Protein AF-A0A151FCT6-F1 (afdb_monomer_lite)

Sequence (127 aa):
MKFRLKTRQKEIQDRIAKKRIKKERKEFIDSFPKTERDKVEELLIEMESHHKSQNKYGAVSLLVIGTFFLMYSYGFLTWNILTQIAAGVTFALFVYSFSRMVVSAWKGDRCKRNLAFMRKLHKEGTP

pLDDT: mean 81.31, std 9.33, range [42.97, 92.56]

Structure (mmCIF, N/CA/C/O backbone):
data_AF-A0A151FCT6-F1
#
_entry.id   AF-A0A151FCT6-F1
#
loop_
_atom_site.group_PDB
_atom_site.id
_atom_site.type_symbol
_atom_site.label_atom_id
_atom_site.label_alt_id
_atom_site.label_comp_id
_atom_site.label_asym_id
_atom_site.label_entity_id
_atom_site.label_seq_id
_atom_site.pdbx_PDB_ins_code
_atom_site.Cartn_x
_atom_site.Cartn_y
_atom_site.Cartn_z
_atom_site.occupancy
_atom_site.B_iso_or_equiv
_atom_site.auth_seq_id
_atom_site.auth_comp_id
_atom_site.auth_asym_id
_atom_site.auth_atom_id
_atom_site.pdbx_PDB_model_num
ATOM 1 N N . MET A 1 1 ? 27.749 13.589 16.761 1.00 52.50 1 MET A N 1
ATOM 2 C CA . MET A 1 1 ? 26.909 13.350 17.965 1.00 52.50 1 MET A CA 1
ATOM 3 C C . MET A 1 1 ? 25.475 13.912 17.871 1.00 52.50 1 MET A C 1
ATOM 5 O O . MET A 1 1 ? 24.566 13.261 18.370 1.00 52.50 1 MET A O 1
ATOM 9 N N . LYS A 1 2 ? 25.219 15.039 17.174 1.00 53.19 2 LYS A N 1
ATOM 10 C CA . LYS A 1 2 ? 23.867 15.635 16.998 1.00 53.19 2 LYS A CA 1
ATOM 11 C C . LYS A 1 2 ? 22.846 14.776 16.218 1.00 53.19 2 LYS A C 1
ATOM 13 O O . LYS A 1 2 ? 21.652 14.882 16.475 1.00 53.19 2 LYS A O 1
ATOM 18 N N . PHE A 1 3 ? 23.291 13.897 15.312 1.00 55.91 3 PHE A N 1
ATOM 19 C CA . PHE A 1 3 ? 22.391 13.015 14.550 1.00 55.91 3 PHE A CA 1
ATOM 20 C C . PHE A 1 3 ? 21.669 11.982 15.430 1.00 55.91 3 PHE A C 1
ATOM 22 O O . PHE A 1 3 ? 20.457 11.858 15.321 1.00 55.91 3 PHE A O 1
ATOM 29 N N . ARG A 1 4 ? 22.372 11.322 16.365 1.00 58.12 4 ARG A N 1
ATOM 30 C CA . ARG A 1 4 ? 21.781 10.304 17.262 1.00 58.12 4 ARG A CA 1
ATOM 31 C C . ARG A 1 4 ? 20.694 10.864 18.191 1.00 58.12 4 ARG A C 1
ATOM 33 O O . ARG A 1 4 ? 19.748 10.153 18.519 1.00 58.12 4 ARG A O 1
ATOM 40 N N . LEU A 1 5 ? 20.807 12.132 18.599 1.00 59.88 5 LEU A N 1
ATOM 41 C CA . LEU A 1 5 ? 19.798 12.811 19.425 1.00 59.88 5 LEU A CA 1
ATOM 42 C C . LEU A 1 5 ? 18.508 13.090 18.638 1.00 59.88 5 LEU A C 1
ATOM 44 O O . LEU A 1 5 ? 17.421 12.844 19.158 1.00 59.88 5 LEU A O 1
ATOM 48 N N . LYS A 1 6 ? 18.623 13.501 17.365 1.00 62.78 6 LYS A N 1
ATOM 49 C CA . LYS A 1 6 ? 17.469 13.635 16.461 1.00 62.78 6 LYS A CA 1
ATOM 50 C C . LYS A 1 6 ? 16.788 12.287 16.205 1.00 62.78 6 LYS A C 1
ATOM 52 O O . LYS A 1 6 ? 15.564 12.238 16.164 1.00 62.78 6 LYS A O 1
ATOM 57 N N . THR A 1 7 ? 17.549 11.193 16.098 1.00 65.75 7 THR A N 1
ATOM 58 C CA . THR A 1 7 ? 16.985 9.842 15.924 1.00 65.75 7 THR A CA 1
ATOM 59 C C . THR A 1 7 ? 16.176 9.400 17.147 1.00 65.75 7 THR A C 1
ATOM 61 O O . THR A 1 7 ? 15.035 8.978 16.990 1.00 65.75 7 THR A O 1
ATOM 64 N N . ARG A 1 8 ? 16.700 9.586 18.370 1.00 66.69 8 ARG A N 1
ATOM 65 C CA . ARG A 1 8 ? 15.970 9.253 19.611 1.00 66.69 8 ARG A CA 1
ATOM 66 C C . ARG A 1 8 ? 14.710 10.096 19.814 1.00 66.69 8 ARG A C 1
ATOM 68 O O . ARG A 1 8 ? 13.684 9.566 20.226 1.00 66.69 8 ARG A O 1
ATOM 75 N N . GLN A 1 9 ? 14.760 11.396 19.518 1.00 72.88 9 GLN A N 1
ATOM 76 C CA . GLN A 1 9 ? 13.567 12.250 19.593 1.00 72.88 9 GLN A CA 1
ATOM 77 C C . GLN A 1 9 ? 12.495 11.817 18.587 1.00 72.88 9 GLN A C 1
ATOM 79 O O . GLN A 1 9 ? 11.315 11.783 18.933 1.00 72.88 9 GLN A O 1
ATOM 84 N N . LYS A 1 10 ? 12.905 11.418 17.379 1.00 70.31 10 LYS A N 1
ATOM 85 C CA . LYS A 1 10 ? 12.001 10.893 16.352 1.00 70.31 10 LYS A CA 1
ATOM 86 C C . LYS A 1 10 ? 11.352 9.573 16.784 1.00 70.31 10 LYS A C 1
ATOM 88 O O . LYS A 1 10 ? 10.143 9.432 16.674 1.00 70.31 10 LYS A O 1
ATOM 93 N N . GLU A 1 11 ? 12.111 8.663 17.397 1.00 72.81 11 GLU A N 1
ATOM 94 C CA . GLU A 1 11 ? 11.570 7.414 17.959 1.00 72.81 11 GLU A CA 1
ATOM 95 C C . GLU A 1 11 ? 10.541 7.648 19.078 1.00 72.81 11 GLU A C 1
ATOM 97 O O . GLU A 1 11 ? 9.540 6.933 19.171 1.00 72.81 11 GLU A O 1
ATOM 102 N N . ILE A 1 12 ? 10.767 8.645 19.939 1.00 77.75 12 ILE A N 1
ATOM 103 C CA . ILE A 1 12 ? 9.830 9.004 21.013 1.00 77.75 12 ILE A CA 1
ATOM 104 C C . ILE A 1 12 ? 8.548 9.604 20.422 1.00 77.75 12 ILE A C 1
ATOM 106 O O . ILE A 1 12 ? 7.451 9.205 20.821 1.00 77.75 12 ILE A O 1
ATOM 110 N N . GLN A 1 13 ? 8.669 10.502 19.440 1.00 79.25 13 GLN A N 1
ATOM 111 C CA . GLN A 1 13 ? 7.519 11.061 18.726 1.00 79.25 13 GLN A CA 1
ATOM 112 C C . GLN A 1 13 ? 6.718 9.975 17.999 1.00 79.25 13 GLN A C 1
ATOM 114 O O . GLN A 1 13 ? 5.495 9.943 18.126 1.00 79.25 13 GLN A O 1
ATOM 119 N N . ASP A 1 14 ? 7.384 9.019 17.351 1.00 76.50 14 ASP A N 1
ATOM 120 C CA . ASP A 1 14 ? 6.727 7.894 16.680 1.00 76.50 14 ASP A CA 1
ATOM 121 C C . ASP A 1 14 ? 5.954 7.005 17.667 1.00 76.50 14 ASP A C 1
ATOM 123 O O . ASP A 1 14 ? 4.852 6.536 17.366 1.00 76.50 14 ASP A O 1
ATOM 127 N N . ARG A 1 15 ? 6.484 6.777 18.877 1.00 80.88 15 ARG A N 1
ATOM 128 C CA . ARG A 1 15 ? 5.761 6.037 19.929 1.00 80.88 15 ARG A CA 1
ATOM 129 C C . ARG A 1 15 ? 4.525 6.793 20.415 1.00 80.88 15 ARG A C 1
ATOM 131 O O . ARG A 1 15 ? 3.488 6.165 20.632 1.00 80.88 15 ARG A O 1
ATOM 138 N N . ILE A 1 16 ? 4.619 8.112 20.585 1.00 84.31 16 ILE A N 1
ATOM 139 C CA . ILE A 1 16 ? 3.488 8.959 20.995 1.00 84.31 16 ILE A CA 1
ATOM 140 C C . ILE A 1 16 ? 2.414 8.976 19.900 1.00 84.31 16 ILE A C 1
ATOM 142 O O . ILE A 1 16 ? 1.240 8.761 20.201 1.00 84.31 16 ILE A O 1
ATOM 146 N N . ALA A 1 17 ? 2.811 9.131 18.636 1.00 76.69 17 ALA A N 1
ATOM 147 C CA . ALA A 1 17 ? 1.908 9.089 17.490 1.00 76.69 17 ALA A CA 1
ATOM 148 C C . ALA A 1 17 ? 1.178 7.740 17.396 1.00 76.69 17 ALA A C 1
ATOM 150 O O . ALA A 1 17 ? -0.046 7.702 17.306 1.00 76.69 17 ALA A O 1
ATOM 151 N N . LYS A 1 18 ? 1.898 6.618 17.544 1.00 79.81 18 LYS A N 1
ATOM 152 C CA . LYS A 1 18 ? 1.291 5.275 17.575 1.00 79.81 18 LYS A CA 1
ATOM 153 C C . LYS A 1 18 ? 0.283 5.106 18.711 1.00 79.81 18 LYS A C 1
ATOM 155 O O . LYS A 1 18 ? -0.749 4.468 18.517 1.00 79.81 18 LYS A O 1
ATOM 160 N N . LYS A 1 19 ? 0.563 5.655 19.899 1.00 80.38 19 LYS A N 1
ATOM 161 C CA . LYS A 1 19 ? -0.388 5.629 21.022 1.00 80.38 19 LYS A CA 1
ATOM 162 C C . LYS A 1 19 ? -1.638 6.458 20.722 1.00 80.38 19 LYS A C 1
ATOM 164 O O . LYS A 1 19 ? -2.732 5.994 21.026 1.00 80.38 19 LYS A O 1
ATOM 169 N N . ARG A 1 20 ? -1.484 7.634 20.106 1.00 82.19 20 ARG A N 1
ATOM 170 C CA . ARG A 1 20 ? -2.607 8.505 19.731 1.00 82.19 20 ARG A CA 1
ATOM 171 C C . ARG A 1 20 ? -3.513 7.837 18.692 1.00 82.19 20 ARG A C 1
ATOM 173 O O . ARG A 1 20 ? -4.701 7.715 18.946 1.00 82.19 20 ARG A O 1
ATOM 180 N N . ILE A 1 21 ? -2.937 7.260 17.637 1.00 80.19 21 ILE A N 1
ATOM 181 C CA . ILE A 1 21 ? -3.677 6.514 16.602 1.00 80.19 21 ILE A CA 1
ATOM 182 C C . ILE A 1 21 ? -4.449 5.333 17.209 1.00 80.19 21 ILE A C 1
ATOM 184 O O . ILE A 1 21 ? -5.608 5.101 16.879 1.00 80.19 21 ILE A O 1
ATOM 188 N N . LYS A 1 22 ? -3.836 4.584 18.138 1.00 81.94 22 LYS A N 1
ATOM 189 C CA . LYS A 1 22 ? -4.533 3.492 18.838 1.00 81.94 22 LYS A CA 1
ATOM 190 C C . LYS A 1 22 ? -5.703 3.993 19.684 1.00 81.94 22 LYS A C 1
ATOM 192 O O . LYS A 1 22 ? -6.708 3.294 19.780 1.00 81.94 22 LYS A O 1
ATOM 197 N N . LYS A 1 23 ? -5.564 5.164 20.311 1.00 80.75 23 LYS A N 1
ATOM 198 C CA . LYS A 1 23 ? -6.630 5.783 21.101 1.00 80.75 23 LYS A CA 1
ATOM 199 C C . LYS A 1 23 ? -7.777 6.243 20.200 1.00 80.75 23 LYS A C 1
ATOM 201 O O . LYS A 1 23 ? -8.907 5.858 20.453 1.00 80.75 23 LYS A O 1
ATOM 206 N N . GLU A 1 24 ? -7.467 6.940 19.111 1.00 80.56 24 GLU A N 1
ATOM 207 C CA . GLU A 1 24 ? -8.439 7.378 18.099 1.00 80.56 24 GLU A CA 1
ATOM 208 C C . GLU A 1 24 ? -9.183 6.188 17.477 1.00 80.56 24 GLU A C 1
ATOM 210 O O . GLU A 1 24 ? -10.397 6.234 17.312 1.00 80.56 24 GLU A O 1
ATOM 215 N N . ARG A 1 25 ? -8.483 5.078 17.199 1.00 80.19 25 ARG A N 1
ATOM 216 C CA . ARG A 1 25 ? -9.105 3.840 16.704 1.00 80.19 25 ARG A CA 1
ATOM 217 C C . ARG A 1 25 ? -10.101 3.259 17.708 1.00 80.19 25 ARG A C 1
ATOM 219 O O . ARG A 1 25 ? -11.182 2.847 17.305 1.00 80.19 25 ARG A O 1
ATOM 226 N N . LYS A 1 26 ? -9.749 3.228 18.998 1.00 81.31 26 LYS A N 1
ATOM 227 C CA . LYS A 1 26 ? -10.659 2.765 20.057 1.00 81.31 26 LYS A CA 1
ATOM 228 C C . LYS A 1 26 ? -11.862 3.689 20.210 1.00 81.31 26 LYS A C 1
ATOM 230 O O . LYS A 1 26 ? -12.978 3.201 20.168 1.00 81.31 26 LYS A O 1
ATOM 235 N N . GLU A 1 27 ? -11.639 5.000 20.290 1.00 84.75 27 GLU A N 1
ATOM 236 C CA . GLU A 1 27 ? -12.710 6.003 20.379 1.00 84.75 27 GLU A CA 1
ATOM 237 C C . GLU A 1 27 ? -13.658 5.927 19.165 1.00 84.75 27 GLU A C 1
ATOM 239 O O . GLU A 1 27 ? -14.873 6.037 19.315 1.00 84.75 27 GLU A O 1
ATOM 244 N N . PHE A 1 28 ? -13.127 5.654 17.968 1.00 80.12 28 PHE A N 1
ATOM 245 C CA . PHE A 1 28 ? -13.930 5.432 16.768 1.00 80.12 28 PHE A CA 1
ATOM 246 C C . PHE A 1 28 ? -14.767 4.150 16.849 1.00 80.12 28 PHE A C 1
ATOM 248 O O . PHE A 1 28 ? -15.959 4.196 16.559 1.00 80.12 28 PHE A O 1
ATOM 255 N N . ILE A 1 29 ? -14.188 3.020 17.263 1.00 81.88 29 ILE A N 1
ATOM 256 C CA . ILE A 1 29 ? -14.939 1.763 17.442 1.00 81.88 29 ILE A CA 1
ATOM 257 C C . ILE A 1 29 ? -16.001 1.931 18.537 1.00 81.88 29 ILE A C 1
ATOM 259 O O . ILE A 1 29 ? -17.139 1.502 18.366 1.00 81.88 29 ILE A O 1
ATOM 263 N N . ASP A 1 30 ? -15.663 2.609 19.633 1.00 83.19 30 ASP A N 1
ATOM 264 C CA . ASP A 1 30 ? -16.571 2.848 20.753 1.00 83.19 30 ASP A CA 1
ATOM 265 C C . ASP A 1 30 ? -17.767 3.737 20.385 1.00 83.19 30 ASP A C 1
ATOM 267 O O . ASP A 1 30 ? -18.806 3.637 21.040 1.00 83.19 30 ASP A O 1
ATOM 271 N N . SER A 1 31 ? -17.657 4.537 19.316 1.00 79.69 31 SER A N 1
ATOM 272 C CA . SER A 1 31 ? -18.772 5.327 18.778 1.00 79.69 31 SER A CA 1
ATOM 273 C C . SER A 1 31 ? -19.883 4.485 18.134 1.00 79.69 31 SER A C 1
ATOM 275 O O . SER A 1 31 ? -20.973 5.004 17.912 1.00 79.69 31 SER A O 1
ATOM 277 N N . PHE A 1 32 ? -19.638 3.196 17.870 1.00 78.94 32 PHE A N 1
ATOM 278 C CA . PHE A 1 32 ? -20.633 2.258 17.347 1.00 78.94 32 PHE A CA 1
ATOM 279 C C . PHE A 1 32 ? -21.272 1.414 18.470 1.00 78.94 32 PHE A C 1
ATOM 281 O O . PHE A 1 32 ? -20.635 1.142 19.502 1.00 78.94 32 PHE A O 1
ATOM 288 N N . PRO A 1 33 ? -22.528 0.958 18.291 1.00 80.19 33 PRO A N 1
ATOM 289 C CA . PRO A 1 33 ? -23.198 0.073 19.242 1.00 80.19 33 PRO A CA 1
ATOM 290 C C . PRO A 1 33 ? -22.433 -1.244 19.412 1.00 80.19 33 PRO A C 1
ATOM 292 O O . PRO A 1 33 ? -21.839 -1.753 18.464 1.00 80.19 33 PRO A O 1
ATOM 295 N N . LYS A 1 34 ? -22.459 -1.821 20.626 1.00 78.50 34 LYS A N 1
ATOM 296 C CA . LYS A 1 34 ? -21.678 -3.026 20.989 1.00 78.50 34 LYS A CA 1
ATOM 297 C C . LYS A 1 34 ? -21.857 -4.199 20.016 1.00 78.50 34 LYS A C 1
ATOM 299 O O . LYS A 1 34 ? -20.912 -4.946 19.814 1.00 78.50 34 LYS A O 1
ATOM 304 N N . THR A 1 35 ? -23.031 -4.326 19.405 1.00 79.06 35 THR A N 1
ATOM 305 C CA . THR A 1 35 ? -23.377 -5.362 18.419 1.00 79.06 35 THR A CA 1
ATOM 306 C C . THR A 1 35 ? -22.651 -5.221 17.077 1.00 79.06 35 THR A C 1
ATOM 308 O O . THR A 1 35 ? -22.536 -6.200 16.345 1.00 79.06 35 THR A O 1
ATOM 311 N N . GLU A 1 36 ? -22.159 -4.027 16.737 1.00 79.81 36 GLU A N 1
ATOM 312 C CA . GLU A 1 36 ? -21.491 -3.736 15.459 1.00 79.81 36 GLU A CA 1
ATOM 313 C C . GLU A 1 36 ? -19.983 -3.499 15.605 1.00 79.81 36 GLU A C 1
ATOM 315 O O . GLU A 1 36 ? -19.266 -3.492 14.604 1.00 79.81 36 GLU A O 1
ATOM 320 N N . ARG A 1 37 ? -19.479 -3.350 16.839 1.00 82.25 37 ARG A N 1
ATOM 321 C CA . ARG A 1 37 ? -18.062 -3.055 17.118 1.00 82.25 37 ARG A CA 1
ATOM 322 C C . ARG A 1 37 ? -17.109 -4.081 16.519 1.00 82.25 37 ARG A C 1
ATOM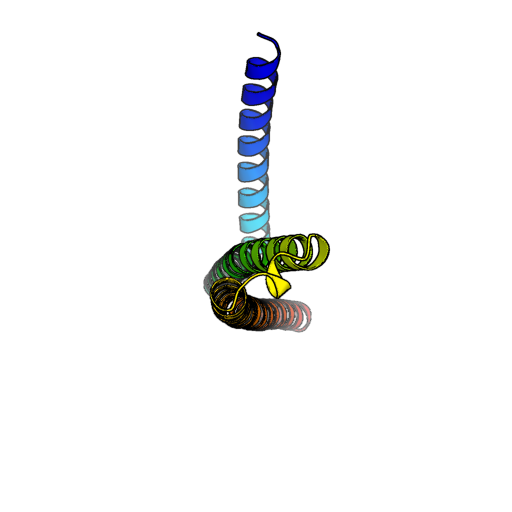 324 O O . ARG A 1 37 ? -16.129 -3.676 15.902 1.00 82.25 37 ARG A O 1
ATOM 331 N N . ASP A 1 38 ? -17.428 -5.369 16.629 1.00 84.75 38 ASP A N 1
ATOM 332 C CA . ASP A 1 38 ? -16.587 -6.446 16.093 1.00 84.75 38 ASP A CA 1
ATOM 333 C C . ASP A 1 38 ? -16.479 -6.361 14.561 1.00 84.75 38 ASP A C 1
ATOM 335 O O . ASP A 1 38 ? -15.391 -6.474 13.998 1.00 84.75 38 ASP A O 1
ATOM 339 N N . LYS A 1 39 ? -17.590 -6.047 13.878 1.00 83.38 39 LYS A N 1
ATOM 340 C CA . LYS A 1 39 ? -17.623 -5.867 12.416 1.00 83.38 39 LYS A CA 1
ATOM 341 C C . LYS A 1 39 ? -16.860 -4.620 11.975 1.00 83.38 39 LYS A C 1
ATOM 343 O O . LYS A 1 39 ? -16.179 -4.633 10.951 1.00 83.38 39 LYS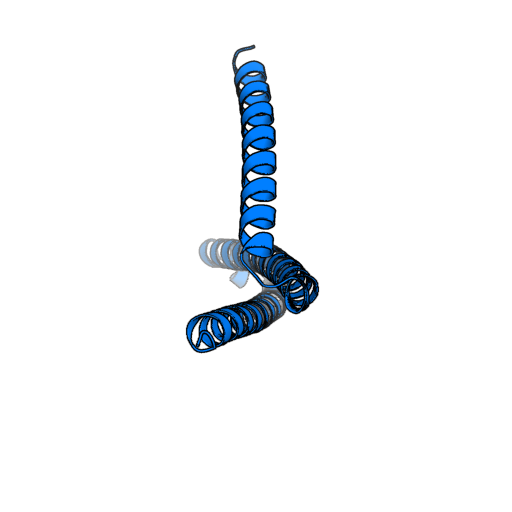 A O 1
ATOM 348 N N . VAL A 1 40 ? -16.976 -3.526 12.727 1.00 83.69 40 VAL A N 1
ATOM 349 C CA . VAL A 1 40 ? -16.236 -2.284 12.455 1.00 83.69 40 VAL A CA 1
ATOM 350 C C . VAL A 1 40 ? -14.739 -2.497 12.668 1.00 83.69 40 VAL A C 1
ATOM 352 O O . VAL A 1 40 ? -13.937 -2.039 11.855 1.00 83.69 40 VAL A O 1
ATOM 355 N N . GLU A 1 41 ? -14.348 -3.216 13.721 1.00 86.19 41 GLU A N 1
ATOM 356 C CA . GLU A 1 41 ? -12.955 -3.581 13.959 1.00 86.19 41 GLU A CA 1
ATOM 357 C C . GLU A 1 41 ? -12.394 -4.441 12.820 1.00 86.19 41 GLU A C 1
ATOM 359 O O . GLU A 1 41 ? -11.325 -4.114 12.299 1.00 86.19 41 GLU A O 1
ATOM 364 N N . GLU A 1 42 ? -13.122 -5.469 12.385 1.00 87.75 42 GLU A N 1
ATOM 365 C CA . GLU A 1 42 ? -12.732 -6.328 11.264 1.00 87.75 42 GLU A CA 1
ATOM 366 C C . GLU A 1 42 ? -12.546 -5.525 9.966 1.00 87.75 42 GLU A C 1
ATOM 368 O O . GLU A 1 42 ? -11.490 -5.603 9.335 1.00 87.75 42 GLU A O 1
ATOM 373 N N . LEU A 1 43 ? -13.504 -4.657 9.620 1.00 85.50 43 LEU A N 1
ATOM 374 C CA . LEU A 1 43 ? -13.418 -3.788 8.439 1.00 85.50 43 LEU A CA 1
ATOM 375 C C . LEU A 1 43 ? -12.233 -2.815 8.502 1.00 85.50 43 LEU A C 1
ATOM 377 O O . LEU A 1 43 ? -11.606 -2.532 7.479 1.00 85.50 43 LEU A O 1
ATOM 381 N N . LEU A 1 44 ? -11.902 -2.297 9.689 1.00 85.25 44 LEU A N 1
ATOM 382 C CA . LEU A 1 44 ? -10.734 -1.434 9.878 1.00 85.25 44 LEU A CA 1
ATOM 383 C C . LEU A 1 44 ? -9.420 -2.204 9.701 1.00 85.25 44 LEU A C 1
ATOM 385 O O . LEU A 1 44 ? -8.486 -1.668 9.103 1.00 85.25 44 LEU A O 1
ATOM 389 N N . ILE A 1 45 ? -9.337 -3.443 10.199 1.00 88.06 45 ILE A N 1
ATOM 390 C CA . ILE A 1 45 ? -8.169 -4.319 9.992 1.00 88.06 45 ILE A CA 1
ATOM 391 C C . ILE A 1 45 ? -8.014 -4.631 8.503 1.00 88.06 45 ILE A C 1
ATOM 393 O O . ILE A 1 45 ? -6.916 -4.521 7.951 1.00 88.06 45 ILE A O 1
ATOM 397 N N . GLU A 1 46 ? -9.114 -4.977 7.835 1.00 85.56 46 GLU A N 1
ATOM 398 C CA . GLU A 1 46 ? -9.121 -5.282 6.408 1.00 85.56 46 GLU A CA 1
ATOM 399 C C . GLU A 1 46 ? -8.685 -4.060 5.583 1.00 85.56 46 GLU A C 1
ATOM 401 O O . GLU A 1 46 ? -7.793 -4.169 4.735 1.00 85.56 46 GLU A O 1
ATOM 406 N N . MET A 1 47 ? -9.198 -2.865 5.899 1.00 84.19 47 MET A N 1
ATOM 407 C CA . MET A 1 47 ? -8.753 -1.609 5.287 1.00 84.19 47 MET A CA 1
ATOM 408 C C . MET A 1 47 ? -7.263 -1.341 5.485 1.00 84.19 47 MET A C 1
ATOM 410 O O . MET A 1 47 ? -6.585 -0.958 4.530 1.00 84.19 47 MET A O 1
ATOM 414 N N . GLU A 1 48 ? -6.738 -1.526 6.697 1.00 86.69 48 GLU A N 1
ATOM 415 C CA . GLU A 1 48 ? -5.313 -1.331 6.976 1.00 86.69 48 GLU A CA 1
ATOM 416 C C . GLU A 1 48 ? -4.458 -2.313 6.165 1.00 86.69 48 GLU A C 1
ATOM 418 O O . GLU A 1 48 ? -3.437 -1.930 5.583 1.00 86.69 48 GLU A O 1
ATOM 423 N N . SER A 1 49 ? -4.911 -3.564 6.042 1.00 85.94 49 SER A N 1
ATOM 424 C CA . SER A 1 49 ? -4.249 -4.579 5.222 1.00 85.94 49 SER A CA 1
ATOM 425 C C . SER A 1 49 ? -4.203 -4.176 3.740 1.00 85.94 49 SER A C 1
ATOM 427 O O . SER A 1 49 ? -3.150 -4.278 3.097 1.00 85.94 49 SER A O 1
ATOM 429 N N . HIS A 1 50 ? -5.302 -3.627 3.210 1.00 85.19 50 HIS A N 1
ATOM 430 C CA . HIS A 1 50 ? -5.391 -3.151 1.833 1.00 85.19 50 HIS A CA 1
ATOM 431 C C . HIS A 1 50 ? -4.534 -1.913 1.601 1.00 85.19 50 HIS A C 1
ATOM 433 O O . HIS A 1 50 ? -3.796 -1.878 0.618 1.00 85.19 50 HIS A O 1
ATOM 439 N N . HIS A 1 51 ? -4.530 -0.954 2.527 1.00 84.19 51 HIS A N 1
ATOM 440 C CA . HIS A 1 51 ? -3.653 0.214 2.465 1.00 84.19 51 HIS A CA 1
ATOM 441 C C . HIS A 1 51 ? -2.173 -0.176 2.498 1.00 84.19 51 HIS A C 1
ATOM 443 O O . HIS A 1 51 ? -1.377 0.321 1.698 1.00 84.19 51 HIS A O 1
ATOM 449 N N . LYS A 1 52 ? -1.787 -1.113 3.372 1.00 86.81 52 LYS A N 1
ATOM 450 C CA . LYS A 1 52 ? -0.413 -1.628 3.435 1.00 86.81 52 LYS A CA 1
ATOM 451 C C . LYS A 1 52 ? -0.025 -2.337 2.139 1.00 86.81 52 LYS A C 1
ATOM 453 O O . LYS A 1 52 ? 1.081 -2.141 1.634 1.00 86.81 52 LYS A O 1
ATOM 458 N N . SER A 1 53 ? -0.935 -3.136 1.584 1.00 83.75 53 SER A N 1
ATOM 459 C CA . SER A 1 53 ? -0.739 -3.794 0.294 1.00 83.75 53 SER A CA 1
ATOM 460 C C . SER A 1 53 ? -0.606 -2.781 -0.844 1.00 83.75 53 SER A C 1
ATOM 462 O O . SER A 1 53 ? 0.314 -2.911 -1.648 1.00 83.75 53 SER A O 1
ATOM 464 N N . GLN A 1 54 ? -1.474 -1.772 -0.896 1.00 83.00 54 GLN A N 1
ATOM 465 C CA . GLN A 1 54 ? -1.444 -0.709 -1.895 1.00 83.00 54 GLN A CA 1
ATOM 466 C C . GLN A 1 54 ? -0.125 0.059 -1.828 1.00 83.00 54 GLN A C 1
ATOM 468 O O . GLN A 1 54 ? 0.503 0.261 -2.859 1.00 83.00 54 GLN A O 1
ATOM 473 N N . ASN A 1 55 ? 0.347 0.414 -0.631 1.00 88.12 55 ASN A N 1
ATOM 474 C CA . ASN A 1 55 ? 1.611 1.130 -0.479 1.00 88.12 55 ASN A CA 1
ATOM 475 C C . ASN A 1 55 ? 2.816 0.267 -0.891 1.00 88.12 55 ASN A C 1
ATOM 477 O O . ASN A 1 55 ? 3.721 0.747 -1.567 1.00 88.12 55 ASN A O 1
ATOM 481 N N . LYS A 1 56 ? 2.809 -1.030 -0.546 1.00 87.00 56 LYS A N 1
ATOM 482 C CA . LYS A 1 56 ? 3.863 -1.973 -0.954 1.00 87.00 56 LYS A CA 1
ATOM 483 C C . LYS A 1 56 ? 3.949 -2.089 -2.477 1.00 87.00 56 LYS A C 1
ATOM 485 O O . LYS A 1 56 ? 5.025 -1.914 -3.038 1.00 87.00 56 LYS A O 1
ATOM 490 N N . TYR A 1 57 ? 2.832 -2.387 -3.141 1.00 87.88 57 TYR A N 1
ATOM 491 C CA . TYR A 1 57 ? 2.817 -2.545 -4.597 1.00 87.88 57 TYR A CA 1
ATOM 492 C C . TYR A 1 57 ? 2.986 -1.210 -5.329 1.00 87.88 57 TYR A C 1
ATOM 494 O O . TYR A 1 57 ? 3.646 -1.176 -6.362 1.00 87.88 57 TYR A O 1
ATOM 502 N N . GLY A 1 58 ? 2.477 -0.114 -4.764 1.00 82.38 58 GLY A N 1
ATOM 503 C CA . GLY A 1 58 ? 2.674 1.242 -5.269 1.00 82.38 58 GLY A CA 1
ATOM 504 C C . GLY A 1 58 ? 4.144 1.640 -5.281 1.00 82.38 58 GLY A C 1
ATOM 505 O O . GLY A 1 58 ? 4.658 1.999 -6.337 1.00 82.38 58 GLY A O 1
ATOM 506 N N . ALA A 1 59 ? 4.851 1.472 -4.160 1.00 87.94 59 ALA A N 1
ATOM 507 C CA . ALA A 1 59 ? 6.285 1.749 -4.075 1.00 87.94 59 ALA A CA 1
ATOM 508 C C . ALA A 1 59 ? 7.101 0.898 -5.060 1.00 87.94 59 ALA A C 1
ATOM 510 O O . ALA A 1 59 ? 7.961 1.428 -5.757 1.00 87.94 59 ALA A O 1
ATOM 511 N N . VAL A 1 60 ? 6.802 -0.404 -5.168 1.00 87.31 60 VAL A N 1
ATOM 512 C CA . VAL A 1 60 ? 7.459 -1.288 -6.146 1.00 87.31 60 VAL A CA 1
ATOM 513 C C . VAL A 1 60 ? 7.184 -0.817 -7.572 1.00 87.31 60 VAL A C 1
ATOM 515 O O . VAL A 1 60 ? 8.119 -0.674 -8.350 1.00 87.31 60 VAL A O 1
ATOM 518 N N . SER A 1 61 ? 5.928 -0.523 -7.916 1.00 86.56 61 SER A N 1
ATOM 519 C CA . SER A 1 61 ? 5.567 -0.083 -9.267 1.00 86.56 61 SER A CA 1
ATOM 520 C C . SER A 1 61 ? 6.240 1.243 -9.647 1.00 86.56 61 SER A C 1
ATOM 522 O O . SER A 1 61 ? 6.753 1.355 -10.757 1.00 86.56 61 SER A O 1
ATOM 524 N N . LEU A 1 62 ? 6.334 2.197 -8.710 1.00 89.06 62 LEU A N 1
ATOM 525 C CA . LEU A 1 62 ? 7.047 3.468 -8.877 1.00 89.06 62 LEU A CA 1
ATOM 526 C C . LEU A 1 62 ? 8.550 3.271 -9.088 1.00 89.06 62 LEU A C 1
ATOM 528 O O . LEU A 1 62 ? 9.125 3.882 -9.985 1.00 89.06 62 LEU A O 1
ATOM 532 N N . LEU A 1 63 ? 9.187 2.407 -8.293 1.00 88.38 63 LEU A N 1
ATOM 533 C CA . LEU A 1 63 ? 10.611 2.104 -8.454 1.00 88.38 63 LEU A CA 1
ATOM 534 C C . LEU A 1 63 ? 10.893 1.444 -9.805 1.00 88.38 63 LEU A C 1
ATOM 536 O O . LEU A 1 63 ? 11.851 1.815 -10.482 1.00 88.38 63 LEU A O 1
ATOM 540 N N . VAL A 1 64 ? 10.049 0.495 -10.211 1.00 88.25 64 VAL A N 1
ATOM 541 C CA . VAL A 1 64 ? 10.200 -0.233 -11.475 1.00 88.25 64 VAL A CA 1
ATOM 542 C C . VAL A 1 64 ? 10.044 0.713 -12.664 1.00 88.25 64 VAL A C 1
ATOM 544 O O . VAL A 1 64 ? 10.911 0.736 -13.536 1.00 88.25 64 VAL A O 1
ATOM 547 N N . ILE A 1 65 ? 8.995 1.543 -12.687 1.00 87.31 65 ILE A N 1
ATOM 548 C CA . ILE A 1 65 ? 8.777 2.467 -13.805 1.00 87.31 65 ILE A CA 1
ATOM 549 C C . ILE A 1 65 ? 9.803 3.604 -13.831 1.00 87.31 65 ILE A C 1
ATOM 551 O O . ILE A 1 65 ? 10.279 3.969 -14.902 1.00 87.31 65 ILE A O 1
ATOM 555 N N . GLY A 1 66 ? 10.214 4.119 -12.668 1.00 88.06 66 GLY A N 1
ATOM 556 C CA . GLY A 1 66 ? 11.269 5.128 -12.583 1.00 88.06 66 GLY A CA 1
ATOM 557 C C . GLY A 1 66 ? 12.604 4.605 -13.112 1.00 88.06 66 GLY A C 1
ATOM 558 O O . GLY A 1 66 ? 13.252 5.268 -13.919 1.00 88.06 66 GLY A O 1
ATOM 559 N N . THR A 1 67 ? 12.979 3.379 -12.734 1.00 86.12 67 THR A N 1
ATOM 560 C CA . THR A 1 67 ? 14.193 2.725 -13.251 1.00 86.12 67 THR A CA 1
ATOM 561 C C . THR A 1 67 ? 14.097 2.490 -14.759 1.00 86.12 67 THR A C 1
ATOM 563 O O . THR A 1 67 ? 15.057 2.750 -15.480 1.00 86.12 67 THR A O 1
ATOM 566 N N . PHE A 1 68 ? 12.928 2.077 -15.260 1.00 86.25 68 PHE A N 1
ATOM 567 C CA . PHE A 1 68 ? 12.691 1.896 -16.693 1.00 86.25 68 PHE A CA 1
ATOM 568 C C . PHE A 1 68 ? 12.890 3.198 -17.487 1.00 86.25 68 PHE A C 1
ATOM 570 O O . PHE A 1 68 ? 13.614 3.205 -18.482 1.00 86.25 68 PHE A O 1
ATOM 577 N N . PHE A 1 69 ? 12.314 4.315 -17.029 1.00 86.56 69 PHE A N 1
ATOM 578 C CA . PHE A 1 69 ? 12.475 5.618 -17.686 1.00 86.56 69 PHE A CA 1
ATOM 579 C C . PHE A 1 69 ? 13.917 6.127 -17.660 1.00 86.56 69 PHE A C 1
ATOM 581 O O . PHE A 1 69 ? 14.369 6.722 -18.640 1.00 86.56 69 PHE A O 1
ATOM 588 N N . LEU A 1 70 ? 14.659 5.868 -16.580 1.00 86.00 70 LEU A N 1
ATOM 589 C CA . LEU A 1 70 ? 16.092 6.160 -16.533 1.00 86.00 70 LEU A CA 1
ATOM 590 C C . LEU A 1 70 ? 16.843 5.342 -17.592 1.00 86.00 70 LEU A C 1
ATOM 592 O O . LEU A 1 70 ? 17.540 5.921 -18.420 1.00 86.00 70 LEU A O 1
ATOM 596 N N . MET A 1 71 ? 16.650 4.020 -17.640 1.00 83.38 71 MET A N 1
ATOM 597 C CA . MET A 1 71 ? 17.302 3.157 -18.638 1.00 83.38 71 MET A CA 1
ATOM 598 C C . MET A 1 71 ? 16.962 3.550 -20.082 1.00 83.38 71 MET A C 1
ATOM 600 O O . MET A 1 71 ? 17.831 3.491 -20.953 1.00 83.38 71 MET A O 1
ATOM 604 N N . TYR A 1 72 ? 15.723 3.983 -20.333 1.00 83.38 72 TYR A N 1
ATOM 605 C CA . TYR A 1 72 ? 15.302 4.510 -21.632 1.00 83.38 72 TYR A CA 1
ATOM 606 C C . TYR A 1 72 ? 16.017 5.820 -21.979 1.00 83.38 72 TYR A C 1
ATOM 608 O O . TYR A 1 72 ? 16.565 5.947 -23.071 1.00 83.38 72 TYR A O 1
ATOM 616 N N . SER A 1 73 ? 16.079 6.763 -21.036 1.00 83.25 73 SER A N 1
ATOM 617 C CA . SER A 1 73 ? 16.685 8.086 -21.247 1.00 83.25 73 SER A CA 1
ATOM 618 C C . SER A 1 73 ? 18.187 8.017 -21.544 1.00 83.25 73 SER A C 1
ATOM 620 O O . SER A 1 73 ? 18.691 8.807 -22.334 1.00 83.25 73 SER A O 1
ATOM 622 N N . TYR A 1 74 ? 18.901 7.054 -20.954 1.00 84.06 74 TYR A N 1
ATOM 623 C CA . TYR A 1 74 ? 20.327 6.823 -21.222 1.00 84.06 74 TYR A CA 1
ATOM 624 C C . TYR A 1 74 ? 20.596 5.970 -22.479 1.00 84.06 74 TYR A C 1
ATOM 626 O O . TYR A 1 74 ? 21.748 5.642 -22.751 1.00 84.06 74 TYR A O 1
ATOM 634 N N . GLY A 1 75 ? 19.567 5.577 -23.242 1.00 77.44 75 GLY A N 1
ATOM 635 C CA . GLY A 1 75 ? 19.729 4.779 -24.465 1.00 77.44 75 GLY A CA 1
ATOM 636 C C . GLY A 1 75 ? 20.158 3.324 -24.225 1.00 77.44 75 GLY A C 1
ATOM 637 O O . GLY A 1 75 ? 20.485 2.608 -25.165 1.00 77.44 75 GLY A O 1
ATOM 638 N N . PHE A 1 76 ? 20.118 2.841 -22.980 1.00 75.12 76 PHE A N 1
ATOM 639 C CA . PHE A 1 76 ? 20.553 1.483 -22.613 1.00 75.12 76 PHE A CA 1
ATOM 640 C C . PHE A 1 76 ? 19.689 0.384 -23.262 1.00 75.12 76 PHE A C 1
ATOM 642 O O . PHE A 1 76 ? 20.111 -0.757 -23.460 1.00 75.12 76 PHE A O 1
ATOM 649 N N . LEU A 1 77 ? 18.455 0.750 -23.601 1.00 68.06 77 LEU A N 1
ATOM 650 C CA . LEU A 1 77 ? 17.435 -0.085 -24.226 1.00 68.06 77 LEU A CA 1
ATOM 651 C C . LEU A 1 77 ? 17.681 -0.371 -25.717 1.00 68.06 77 LEU A C 1
ATOM 653 O O . LEU A 1 77 ? 17.114 -1.318 -26.258 1.00 68.06 77 LEU A O 1
ATOM 657 N N . THR A 1 78 ? 18.528 0.413 -26.387 1.00 71.81 78 THR A N 1
ATOM 658 C CA . THR A 1 78 ? 18.840 0.240 -27.817 1.00 71.81 78 THR A CA 1
ATOM 659 C C . THR A 1 78 ? 20.182 -0.452 -28.059 1.00 71.81 78 THR A C 1
ATOM 661 O O . THR A 1 78 ? 20.485 -0.803 -29.193 1.00 71.81 78 THR A O 1
ATOM 664 N N . TRP A 1 79 ? 20.972 -0.686 -27.005 1.00 71.62 79 TRP A N 1
ATOM 665 C CA . TRP A 1 79 ? 22.333 -1.218 -27.113 1.00 71.62 79 TRP A CA 1
ATOM 666 C C . TRP A 1 79 ? 22.415 -2.728 -27.370 1.00 71.62 79 TRP A C 1
ATOM 668 O O . TRP A 1 79 ? 23.363 -3.174 -28.012 1.00 71.62 79 TRP A O 1
ATOM 678 N N . ASN A 1 80 ? 21.484 -3.541 -26.852 1.00 78.69 80 ASN A N 1
ATOM 679 C CA . ASN A 1 80 ? 21.569 -5.001 -26.962 1.00 78.69 80 ASN A CA 1
ATOM 680 C C . ASN A 1 80 ? 20.185 -5.674 -26.855 1.00 78.69 80 ASN A C 1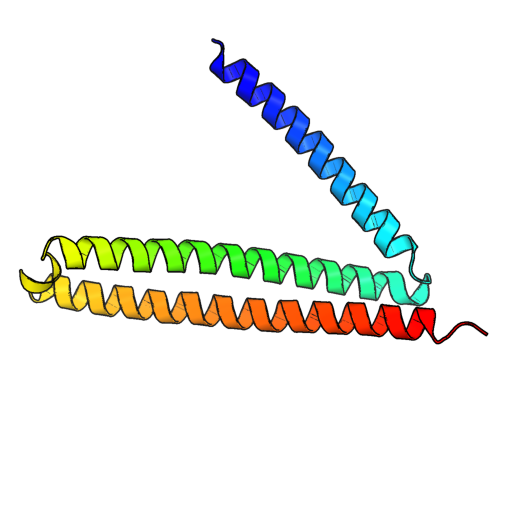
ATOM 682 O O . ASN A 1 80 ? 19.323 -5.241 -26.096 1.00 78.69 80 ASN A O 1
ATOM 686 N N . ILE A 1 81 ? 19.986 -6.795 -27.550 1.00 83.38 81 ILE A N 1
ATOM 687 C CA . ILE A 1 81 ? 18.794 -7.653 -27.422 1.00 83.38 81 ILE A CA 1
ATOM 688 C C . ILE A 1 81 ? 18.558 -8.099 -25.972 1.00 83.38 81 ILE A C 1
ATOM 690 O O . ILE A 1 81 ? 17.417 -8.145 -25.516 1.00 83.38 81 ILE A O 1
ATOM 694 N N . LEU A 1 82 ? 19.623 -8.360 -25.207 1.00 85.25 82 LEU A N 1
ATOM 695 C CA . LEU A 1 82 ? 19.494 -8.743 -23.798 1.00 85.25 82 LEU A CA 1
ATOM 696 C C . LEU A 1 82 ? 18.846 -7.641 -22.943 1.00 85.25 82 LEU A C 1
ATOM 698 O O . LEU A 1 82 ? 18.049 -7.949 -22.056 1.00 85.25 82 LEU A O 1
ATOM 702 N N . THR A 1 83 ? 19.134 -6.362 -23.216 1.00 81.81 83 THR A N 1
ATOM 703 C CA . THR A 1 83 ? 18.538 -5.246 -22.463 1.00 81.81 83 THR A CA 1
ATOM 704 C C . THR A 1 83 ? 17.081 -5.016 -22.855 1.00 81.81 83 THR A C 1
ATOM 706 O O . THR A 1 83 ? 16.272 -4.670 -21.995 1.00 81.81 83 THR A O 1
ATOM 709 N N . GLN A 1 84 ? 16.708 -5.305 -24.104 1.00 82.38 84 GLN A N 1
ATOM 710 C CA . GLN A 1 84 ? 15.314 -5.292 -24.558 1.00 82.38 84 GLN A CA 1
ATOM 711 C C . GLN A 1 84 ? 14.483 -6.403 -23.901 1.00 82.38 84 GLN A C 1
ATOM 713 O O . GLN A 1 84 ? 13.382 -6.142 -23.416 1.00 82.38 84 GLN A O 1
ATOM 718 N N . ILE A 1 85 ? 15.027 -7.623 -23.805 1.00 86.88 85 ILE A N 1
ATOM 719 C CA . ILE A 1 85 ? 14.375 -8.735 -23.094 1.00 86.88 85 ILE A CA 1
ATOM 720 C C . ILE A 1 85 ? 14.199 -8.382 -21.611 1.00 86.88 85 ILE A C 1
ATOM 722 O O . ILE A 1 85 ? 13.100 -8.516 -21.067 1.00 86.88 85 ILE A O 1
ATOM 726 N N . ALA A 1 86 ? 15.250 -7.871 -20.959 1.00 85.81 86 ALA A N 1
ATOM 727 C CA . ALA A 1 86 ? 15.188 -7.449 -19.560 1.00 85.81 86 ALA A CA 1
ATOM 728 C C . ALA A 1 86 ? 14.142 -6.346 -19.330 1.00 85.81 86 ALA A C 1
ATOM 730 O O . ALA A 1 86 ? 13.420 -6.361 -18.330 1.00 85.81 86 ALA A O 1
ATOM 731 N N . ALA A 1 87 ? 14.008 -5.413 -20.271 1.00 85.06 87 ALA A N 1
ATOM 732 C CA . ALA A 1 87 ? 12.993 -4.375 -20.217 1.00 85.06 87 ALA A CA 1
ATOM 733 C C . ALA A 1 87 ? 11.568 -4.918 -20.387 1.00 85.06 87 ALA A C 1
ATOM 735 O O . ALA A 1 87 ? 10.674 -4.487 -19.661 1.00 85.06 87 ALA A O 1
ATOM 736 N N . GLY A 1 88 ? 11.362 -5.907 -21.262 1.00 87.06 88 GLY A N 1
ATOM 737 C CA . GLY A 1 88 ? 10.085 -6.615 -21.384 1.00 87.06 88 GLY A CA 1
ATOM 738 C C . GLY A 1 88 ? 9.675 -7.310 -20.080 1.00 87.06 88 GLY A C 1
ATOM 739 O O . GLY A 1 88 ? 8.541 -7.161 -19.622 1.00 87.06 88 GLY A O 1
ATOM 740 N N . VAL A 1 89 ? 10.616 -7.990 -19.416 1.00 88.88 89 VAL A N 1
ATOM 741 C CA . VAL A 1 89 ? 10.388 -8.609 -18.095 1.00 88.88 89 VAL A CA 1
ATOM 742 C C . VAL A 1 89 ? 10.077 -7.549 -17.033 1.00 88.88 89 VAL A C 1
ATOM 744 O O . VAL A 1 89 ? 9.147 -7.705 -16.242 1.00 88.88 89 VAL A O 1
ATOM 747 N N . THR A 1 90 ? 10.815 -6.440 -17.037 1.00 87.62 90 THR A N 1
ATOM 748 C CA . THR A 1 90 ? 10.608 -5.314 -16.113 1.00 87.62 90 THR A CA 1
ATOM 749 C C . THR A 1 90 ? 9.220 -4.692 -16.295 1.00 87.62 90 THR A C 1
ATOM 751 O O . THR A 1 90 ? 8.525 -4.421 -15.314 1.00 87.62 90 THR A O 1
ATOM 754 N N . PHE A 1 91 ? 8.768 -4.534 -17.540 1.00 87.94 91 PHE A N 1
ATOM 755 C CA . PHE A 1 91 ? 7.428 -4.049 -17.852 1.00 87.94 91 PHE A CA 1
ATOM 756 C C . PHE A 1 91 ? 6.338 -5.030 -17.396 1.00 87.94 91 PHE A C 1
ATOM 758 O O . PHE A 1 91 ? 5.352 -4.615 -16.788 1.00 87.94 91 PHE A O 1
ATOM 765 N N . ALA A 1 92 ? 6.528 -6.338 -17.588 1.00 90.31 92 ALA A N 1
ATOM 766 C CA . ALA A 1 92 ? 5.597 -7.346 -17.077 1.00 90.31 92 ALA A CA 1
ATOM 767 C C . ALA A 1 92 ? 5.477 -7.299 -15.538 1.00 90.31 92 ALA A C 1
ATOM 769 O O . ALA A 1 92 ? 4.371 -7.342 -14.992 1.00 90.31 92 ALA A O 1
ATOM 770 N N . LEU A 1 93 ? 6.600 -7.130 -14.828 1.00 88.94 93 LEU A N 1
ATOM 771 C CA . LEU A 1 93 ? 6.620 -6.947 -13.371 1.00 88.94 93 LEU A CA 1
ATOM 772 C C . LEU A 1 93 ? 5.908 -5.660 -12.931 1.00 88.94 93 LEU A C 1
ATOM 774 O O . LEU A 1 93 ? 5.218 -5.662 -11.903 1.00 88.94 93 LEU A O 1
ATOM 778 N N . PHE A 1 94 ? 6.043 -4.578 -13.704 1.00 89.88 94 PHE A N 1
ATOM 779 C CA . PHE A 1 94 ? 5.296 -3.343 -13.482 1.00 89.88 94 PHE A CA 1
ATOM 780 C C . PHE A 1 94 ? 3.791 -3.584 -13.602 1.00 89.88 94 PHE A C 1
ATOM 782 O O . PHE A 1 94 ? 3.063 -3.289 -12.655 1.00 89.88 94 PHE A O 1
ATOM 789 N N . VAL A 1 95 ? 3.330 -4.179 -14.707 1.00 92.56 95 VAL A N 1
ATOM 790 C CA . VAL A 1 95 ? 1.904 -4.459 -14.942 1.00 92.56 95 VAL A CA 1
ATOM 791 C C . VAL A 1 95 ? 1.328 -5.337 -13.833 1.00 92.56 95 VAL A C 1
ATOM 793 O O . VAL A 1 95 ? 0.258 -5.034 -13.303 1.00 92.56 95 VAL A O 1
ATOM 796 N N . TYR A 1 96 ? 2.049 -6.381 -13.418 1.00 91.31 96 TYR A N 1
ATOM 797 C CA . TYR A 1 96 ? 1.630 -7.243 -12.312 1.00 91.31 96 TYR A CA 1
ATOM 798 C C . TYR A 1 96 ? 1.491 -6.466 -10.993 1.00 91.31 96 TYR A C 1
ATOM 800 O O . TYR A 1 96 ? 0.454 -6.530 -10.326 1.00 91.31 96 TYR A O 1
ATOM 808 N N . SER A 1 97 ? 2.516 -5.694 -10.627 1.00 88.69 97 SER A N 1
ATOM 809 C CA . SER A 1 97 ? 2.532 -4.924 -9.378 1.00 88.69 97 SER A CA 1
ATOM 810 C C . SER A 1 97 ? 1.451 -3.843 -9.373 1.00 88.69 97 SER A C 1
ATOM 812 O O . SER A 1 97 ? 0.716 -3.700 -8.395 1.00 88.69 97 SER A O 1
ATOM 814 N N . PHE A 1 98 ? 1.298 -3.129 -10.487 1.00 89.06 98 PHE A N 1
ATOM 815 C CA . PHE A 1 98 ? 0.287 -2.095 -10.667 1.00 89.06 98 PHE A CA 1
ATOM 816 C C . PHE A 1 98 ? -1.130 -2.675 -10.599 1.00 89.06 98 PHE A C 1
ATOM 818 O O . PHE A 1 98 ? -1.971 -2.163 -9.863 1.00 89.06 98 PH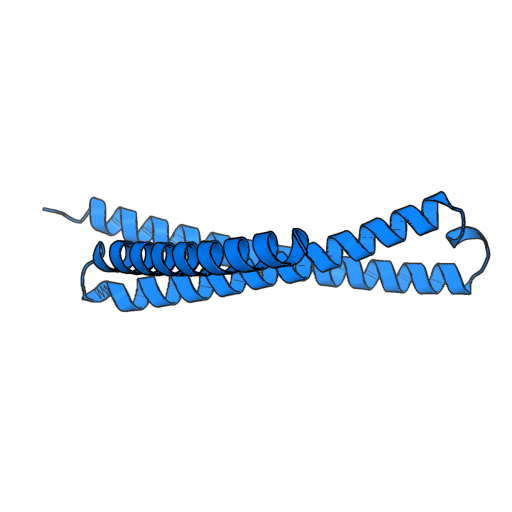E A O 1
ATOM 825 N N . SER A 1 99 ? -1.383 -3.807 -11.259 1.00 91.06 99 SER A N 1
ATOM 826 C CA . SER A 1 99 ? -2.681 -4.494 -11.194 1.00 91.06 99 SER A CA 1
ATOM 827 C C . SER A 1 99 ? -3.038 -4.891 -9.760 1.00 91.06 99 SER A C 1
ATOM 829 O O . SER A 1 99 ? -4.159 -4.668 -9.303 1.00 91.06 99 SER A O 1
ATOM 831 N N . ARG A 1 100 ? -2.072 -5.420 -8.996 1.00 89.56 100 ARG A N 1
ATOM 832 C CA . ARG A 1 100 ? -2.271 -5.761 -7.576 1.00 89.56 100 ARG A CA 1
ATOM 833 C C . ARG A 1 100 ? -2.540 -4.523 -6.723 1.00 89.56 100 ARG A C 1
ATOM 835 O O . ARG A 1 100 ? -3.393 -4.582 -5.840 1.00 89.56 100 ARG A O 1
ATOM 842 N N . MET A 1 101 ? -1.865 -3.407 -6.999 1.00 90.94 101 MET A N 1
ATOM 843 C CA . MET A 1 101 ? -2.134 -2.126 -6.344 1.00 90.94 101 MET A CA 1
ATOM 844 C C . MET A 1 101 ? -3.571 -1.656 -6.601 1.00 90.94 101 MET A C 1
ATOM 846 O O . MET A 1 101 ? -4.262 -1.310 -5.645 1.00 90.94 101 MET A O 1
ATOM 850 N N . VAL A 1 102 ? -4.032 -1.685 -7.856 1.00 89.81 102 VAL A N 1
ATOM 851 C CA . VAL A 1 102 ? -5.392 -1.273 -8.243 1.00 89.81 102 VAL A CA 1
ATOM 852 C C . VAL A 1 102 ? -6.447 -2.151 -7.573 1.00 89.81 102 VAL A C 1
ATOM 854 O O . VAL A 1 102 ? -7.402 -1.632 -7.000 1.00 89.81 102 VAL A O 1
ATOM 857 N N . VAL A 1 103 ? -6.258 -3.475 -7.562 1.00 91.25 103 VAL A N 1
ATOM 858 C CA . VAL A 1 103 ? -7.182 -4.399 -6.883 1.00 91.25 103 VAL A CA 1
ATOM 859 C C . VAL A 1 103 ? -7.240 -4.121 -5.380 1.00 91.25 103 VAL A C 1
ATOM 861 O O . VAL A 1 103 ? -8.330 -4.080 -4.808 1.00 91.25 103 VAL A O 1
ATOM 864 N N . SER A 1 104 ? -6.094 -3.908 -4.728 1.00 87.50 104 SER A N 1
ATOM 865 C CA . SER A 1 104 ? -6.060 -3.569 -3.301 1.00 87.50 104 SER A CA 1
ATOM 866 C C . SER A 1 104 ? -6.716 -2.217 -3.011 1.00 87.50 104 SER A C 1
ATOM 868 O O . SER A 1 104 ? -7.440 -2.107 -2.024 1.00 87.50 104 SER A O 1
ATOM 870 N N . ALA A 1 105 ? -6.533 -1.218 -3.880 1.00 84.56 105 ALA A N 1
ATOM 871 C CA . ALA A 1 105 ? -7.208 0.074 -3.765 1.00 84.56 105 ALA A CA 1
ATOM 872 C C . ALA A 1 105 ? -8.733 -0.079 -3.890 1.00 84.56 105 ALA A C 1
ATOM 874 O O . ALA A 1 105 ? -9.474 0.393 -3.031 1.00 84.56 105 ALA A O 1
ATOM 875 N N . TRP A 1 106 ? -9.201 -0.833 -4.891 1.00 90.69 106 TRP A N 1
ATOM 876 C CA . TRP A 1 106 ? -10.627 -1.091 -5.099 1.00 90.69 106 TRP A CA 1
ATOM 877 C C . TRP A 1 106 ? -11.277 -1.812 -3.912 1.00 90.69 106 TRP A C 1
ATOM 879 O O . TRP A 1 106 ? -12.367 -1.433 -3.474 1.00 90.69 106 TRP A O 1
ATOM 889 N N . LYS A 1 107 ? -10.603 -2.825 -3.347 1.00 87.69 107 LYS A N 1
ATOM 890 C CA . LYS A 1 107 ? -11.072 -3.509 -2.132 1.00 87.69 107 LYS A CA 1
ATOM 891 C C . LYS A 1 107 ? -11.100 -2.567 -0.927 1.00 87.69 107 LYS A C 1
ATOM 893 O O . LYS A 1 107 ? -12.111 -2.511 -0.234 1.00 87.69 107 LYS A O 1
ATOM 898 N N . GLY A 1 108 ? -10.053 -1.762 -0.734 1.00 86.25 108 GLY A N 1
ATOM 899 C CA . GLY A 1 108 ? -10.015 -0.744 0.318 1.00 86.25 108 GLY A CA 1
ATOM 900 C C . GLY A 1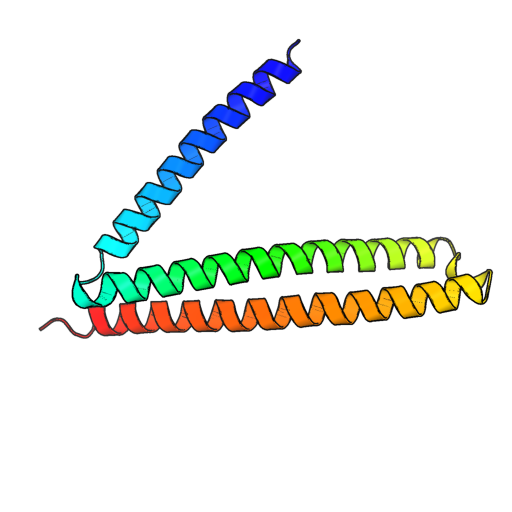 108 ? -11.170 0.259 0.215 1.00 86.25 108 GLY A C 1
ATOM 901 O O . GLY A 1 108 ? -11.815 0.566 1.217 1.00 86.25 108 GLY A O 1
ATOM 902 N N . ASP A 1 109 ? -11.502 0.716 -0.993 1.00 87.12 109 ASP A N 1
ATOM 903 C CA . ASP A 1 109 ? -12.631 1.625 -1.220 1.00 87.12 109 ASP A CA 1
ATOM 904 C C . ASP A 1 109 ? -13.994 0.950 -1.026 1.00 87.12 109 ASP A C 1
ATOM 906 O O . ASP A 1 109 ? -14.968 1.599 -0.632 1.00 87.12 109 ASP A O 1
ATOM 910 N N . ARG A 1 110 ? -14.093 -0.366 -1.244 1.00 88.94 110 ARG A N 1
ATOM 911 C CA . ARG A 1 110 ? -15.283 -1.139 -0.867 1.00 88.94 110 ARG A CA 1
ATOM 912 C C . ARG A 1 110 ? -15.461 -1.173 0.652 1.00 88.94 110 ARG A C 1
ATOM 914 O O . ARG A 1 110 ? -16.556 -0.867 1.118 1.00 88.94 110 ARG A O 1
ATOM 921 N N . CYS A 1 111 ? -14.407 -1.446 1.421 1.00 85.25 111 CYS A N 1
ATOM 922 C CA . CYS A 1 111 ? -14.474 -1.428 2.886 1.00 85.25 111 CYS A CA 1
ATOM 923 C C . CYS A 1 111 ? -14.833 -0.027 3.421 1.00 85.25 111 CYS A C 1
ATOM 925 O O . CYS A 1 111 ? -15.691 0.091 4.295 1.00 85.25 111 CYS A O 1
ATOM 927 N N . LYS A 1 112 ? -14.280 1.048 2.832 1.00 85.81 112 LYS A N 1
ATOM 928 C CA . LYS A 1 112 ? -14.669 2.436 3.162 1.00 85.81 112 LYS A CA 1
ATOM 929 C C . LYS A 1 112 ? -16.154 2.695 2.933 1.00 85.81 112 LYS A C 1
ATOM 931 O O . LYS A 1 112 ? -16.805 3.302 3.781 1.00 85.81 112 LYS A O 1
ATOM 936 N N . ARG A 1 113 ? -16.699 2.247 1.797 1.00 87.75 113 ARG A N 1
ATOM 937 C CA . ARG A 1 113 ? -18.130 2.387 1.491 1.00 87.75 113 ARG A CA 1
ATOM 938 C C . ARG A 1 113 ? -18.996 1.605 2.474 1.00 87.75 113 ARG A C 1
ATOM 940 O O . ARG A 1 113 ? -19.989 2.152 2.939 1.00 87.75 113 ARG A O 1
ATOM 947 N N . ASN A 1 114 ? -18.591 0.390 2.843 1.00 85.88 114 ASN A N 1
ATOM 948 C CA . ASN A 1 114 ? -19.297 -0.412 3.845 1.00 85.88 114 ASN A CA 1
ATOM 949 C C . ASN A 1 114 ? -19.306 0.275 5.221 1.00 85.88 114 ASN A C 1
ATOM 951 O O . ASN A 1 114 ? -20.360 0.371 5.845 1.00 85.88 114 ASN A O 1
ATOM 955 N N . LEU A 1 115 ? -18.170 0.825 5.666 1.00 84.88 115 LEU A N 1
ATOM 956 C CA . LEU A 1 115 ? -18.099 1.607 6.908 1.00 84.88 115 LEU A CA 1
ATOM 957 C C . LEU A 1 115 ? -18.959 2.877 6.845 1.00 84.88 115 LEU A C 1
ATOM 959 O O . LEU A 1 115 ? -19.653 3.205 7.806 1.00 84.88 115 LEU A O 1
ATOM 963 N N . ALA A 1 116 ? -18.946 3.591 5.716 1.00 84.19 116 ALA A N 1
ATOM 964 C CA . ALA A 1 116 ? -19.784 4.772 5.520 1.00 84.19 116 ALA A CA 1
ATOM 965 C C . ALA A 1 116 ? -21.280 4.422 5.540 1.00 84.19 116 ALA A C 1
ATOM 967 O O . ALA A 1 116 ? -22.075 5.180 6.092 1.00 84.19 116 ALA A O 1
ATOM 968 N N . PHE A 1 117 ? -21.655 3.272 4.975 1.00 85.31 117 PHE A N 1
ATOM 969 C CA . PHE A 1 117 ? -23.021 2.762 4.992 1.00 85.31 117 PHE A CA 1
ATOM 970 C C . PHE A 1 117 ? -23.476 2.394 6.408 1.00 85.31 117 PHE A C 1
ATOM 972 O O . PHE A 1 117 ? -24.523 2.873 6.834 1.00 85.31 117 PHE A O 1
ATOM 979 N N . MET A 1 118 ? -22.662 1.660 7.178 1.00 81.19 118 MET A N 1
ATOM 980 C CA . MET A 1 118 ? -22.958 1.377 8.593 1.00 81.19 118 MET A CA 1
ATOM 981 C C . MET A 1 118 ? -23.145 2.669 9.397 1.00 81.19 118 MET A C 1
ATOM 983 O O . MET A 1 118 ? -24.088 2.808 10.170 1.00 81.19 118 MET A O 1
ATOM 987 N N . ARG A 1 119 ? -22.294 3.673 9.157 1.00 81.19 119 ARG A N 1
ATOM 988 C CA . ARG A 1 119 ? -22.409 4.976 9.820 1.00 81.19 119 ARG A CA 1
ATOM 989 C C . ARG A 1 119 ? -23.681 5.739 9.433 1.00 81.19 119 ARG A C 1
ATOM 991 O O . ARG A 1 119 ? -24.205 6.470 10.269 1.00 81.19 119 ARG A O 1
ATOM 998 N N . LYS A 1 120 ? -24.156 5.615 8.189 1.00 82.81 120 LYS A N 1
ATOM 999 C CA . LYS A 1 120 ? -25.439 6.196 7.758 1.00 82.81 120 LYS A CA 1
ATOM 1000 C C . LYS A 1 120 ? -26.614 5.493 8.424 1.00 82.81 120 LYS A C 1
ATOM 1002 O O . LYS A 1 120 ? -27.419 6.178 9.036 1.00 82.81 120 LYS A O 1
ATOM 1007 N N . LEU A 1 121 ? -26.646 4.160 8.398 1.00 79.00 121 LEU A N 1
ATOM 1008 C CA . LEU A 1 121 ? -27.682 3.375 9.075 1.00 79.00 121 LEU A CA 1
ATOM 1009 C C . LEU A 1 121 ? -27.765 3.704 10.568 1.00 79.00 121 LEU A C 1
ATOM 1011 O O . LEU A 1 121 ? -28.856 3.865 11.098 1.00 79.00 121 LEU A O 1
ATOM 1015 N N . HIS A 1 122 ? -26.624 3.885 11.234 1.00 73.31 122 HIS A N 1
ATOM 1016 C CA . HIS A 1 122 ? -26.606 4.289 12.637 1.00 73.31 122 HIS A CA 1
ATOM 1017 C C . HIS A 1 122 ? -27.169 5.705 12.870 1.00 73.31 122 HIS A C 1
ATOM 1019 O O . HIS A 1 122 ? -27.829 5.939 13.876 1.00 73.31 122 HIS A O 1
ATOM 1025 N N . LYS A 1 123 ? -26.932 6.648 11.947 1.00 71.88 123 LYS A N 1
ATOM 1026 C CA . LYS A 1 123 ? -27.467 8.020 12.028 1.00 71.88 123 LYS A CA 1
ATOM 1027 C C . LYS A 1 123 ? -28.944 8.131 11.642 1.00 71.88 123 LYS A C 1
ATOM 1029 O O . LYS A 1 123 ? -29.602 9.055 12.096 1.00 71.88 123 LYS A O 1
ATOM 1034 N N . GLU A 1 124 ? -29.425 7.252 10.769 1.00 73.75 124 GLU A N 1
ATOM 1035 C CA . GLU A 1 124 ? -30.811 7.232 10.279 1.00 73.75 124 GLU A CA 1
ATOM 1036 C C . GLU A 1 124 ? -31.714 6.319 11.133 1.00 73.75 124 GLU A C 1
ATOM 1038 O O . GLU A 1 124 ? -32.930 6.459 11.099 1.00 73.75 124 GLU A O 1
ATOM 1043 N N . GLY A 1 125 ? -31.130 5.404 11.918 1.00 54.81 125 GLY A N 1
ATOM 1044 C CA . GLY A 1 125 ? -31.820 4.446 12.790 1.00 54.81 125 GLY A CA 1
ATOM 1045 C C . GLY A 1 125 ? -32.053 4.905 14.234 1.00 54.81 125 GLY A C 1
ATOM 1046 O O . GLY A 1 125 ? -32.354 4.070 15.086 1.00 54.81 125 GLY A O 1
ATOM 1047 N N . THR A 1 126 ? -31.903 6.194 14.538 1.00 42.97 126 THR A N 1
ATOM 1048 C CA . THR A 1 126 ? -32.400 6.775 15.795 1.00 42.97 126 THR A CA 1
ATOM 1049 C C . THR A 1 126 ? -33.896 7.086 15.663 1.00 42.97 126 THR A C 1
ATOM 1051 O O . THR A 1 126 ? -34.226 7.941 14.837 1.00 42.97 126 THR A O 1
ATOM 1054 N N . PRO A 1 127 ? -34.803 6.447 16.433 1.00 46.19 127 PRO A N 1
ATOM 1055 C CA . PRO A 1 127 ? -36.018 7.136 16.867 1.00 46.19 127 PRO A CA 1
ATOM 1056 C C . PRO A 1 127 ? -35.672 8.379 17.700 1.00 46.19 127 PRO A C 1
ATOM 1058 O O . PRO A 1 127 ? -34.593 8.386 18.344 1.00 46.19 127 PRO A O 1
#

Radius of gyration: 22.21 Å; chains: 1; bounding box: 63×24×49 Å

Foldseek 3Di:
DVVVVVVVVVVVVVVVVVVVVVVVLVVVLVVDDPVCSVVLVVLVVLLVVLVVLLVVLVVLLCVLVVVLVVCVVVVVCVPDPVSVVVSVVSVVSNVVSVVSNVVSVVVSVVSVVVSVVSVVCVVVVDD

Secondary structure (DSSP, 8-state):
-HHHHHHHHHHHHHHHHHHHHHHHHHHHHHTS-TTTHHHHHHHHHHHHHHHHHHHHHHHHHHHHHHHHHHHHHTTTTTS-HHHHHHHHHHHHHHHHHHHHHHHHHHHHHHHHH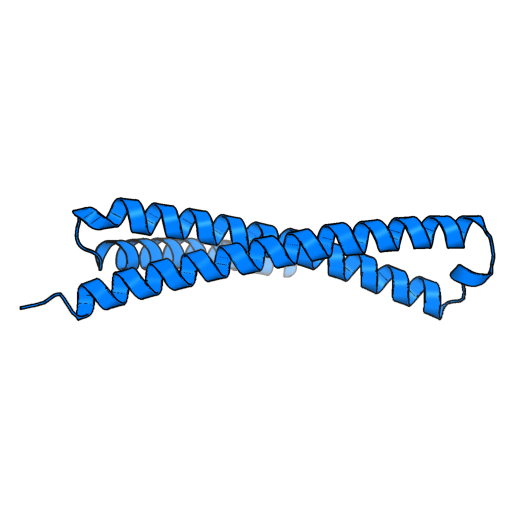HHHHHHHHHHHS--